Protein AF-A0A6A4JTJ8-F1 (afdb_monomer_lite)

Sequence (99 aa):
MLEGGEEEKLRAECTLSGVQLTPKGRVILGQRSRPIAYPRLSDTHLEKMWIYSLGVTVRGIVSWQEASIGLKTILSRMLSPDLHSRASLMDLLDVSTSV

Organism: Apolygus lucorum (NCBI:txid248454)

Foldseek 3Di:
DPPPVVVVVLQAPQAPVQWDADPVRDIDGHDDPDDDDPPPDDPLLVQLSNLLNVLVRVVVPDDPVPDDPLNNVLSCLSNDPDSVSRDGPVNVVVSVVVD

Secondary structure (DSSP, 8-state):
---HHHHHHTS----GGGEEE-TTS-EEEPPPSS----TT--HHHHHHHHHHHHHHHHHTTS-TTTS-HHHHHHHHHHT-SSTTTSPPHHHHHHHHH--

Structure (mmCIF, N/CA/C/O backbone):
data_AF-A0A6A4JTJ8-F1
#
_entry.id   AF-A0A6A4JTJ8-F1
#
loop_
_atom_site.group_PDB
_atom_site.id
_atom_site.type_symbol
_atom_site.label_atom_id
_atom_site.label_alt_id
_atom_site.label_comp_id
_atom_site.label_asym_id
_atom_site.label_entity_id
_atom_site.label_seq_id
_atom_site.pdbx_PDB_ins_code
_atom_site.Cartn_x
_atom_site.Cartn_y
_atom_site.Cartn_z
_atom_site.occupancy
_atom_site.B_iso_or_equiv
_atom_site.auth_seq_id
_atom_site.auth_comp_id
_atom_site.auth_asym_id
_atom_site.auth_atom_id
_atom_site.pdbx_PDB_model_num
ATOM 1 N N . MET A 1 1 ? 17.263 5.058 -16.339 1.00 43.34 1 MET A N 1
ATOM 2 C CA . MET A 1 1 ? 16.069 5.925 -16.322 1.00 43.34 1 MET A CA 1
ATOM 3 C C . MET A 1 1 ? 14.941 5.132 -16.952 1.00 43.34 1 MET A C 1
ATOM 5 O O . MET A 1 1 ? 15.140 4.646 -18.058 1.00 43.34 1 MET A O 1
ATOM 9 N N . LEU A 1 2 ? 13.854 4.891 -16.219 1.00 42.09 2 LEU A N 1
ATOM 10 C CA . LEU A 1 2 ? 12.625 4.323 -16.785 1.00 42.09 2 LEU A CA 1
ATOM 11 C C . LEU A 1 2 ? 11.948 5.440 -17.584 1.00 42.09 2 LEU A C 1
ATOM 13 O O . LEU A 1 2 ? 11.963 6.591 -17.147 1.00 42.09 2 LEU A O 1
ATOM 17 N N . GLU A 1 3 ? 11.443 5.141 -18.775 1.00 44.09 3 GLU A N 1
ATOM 18 C CA . GLU A 1 3 ? 10.753 6.146 -19.584 1.00 44.09 3 GLU A CA 1
ATOM 19 C C . GLU A 1 3 ? 9.433 6.527 -18.901 1.00 44.09 3 GLU A C 1
ATOM 21 O O . GLU A 1 3 ? 8.746 5.665 -18.353 1.00 44.09 3 GLU A O 1
ATOM 26 N N . GLY A 1 4 ? 9.049 7.808 -18.946 1.00 48.25 4 GLY A N 1
ATOM 27 C CA . GLY A 1 4 ? 7.858 8.318 -18.246 1.00 48.25 4 GLY A CA 1
ATOM 28 C C . GLY A 1 4 ? 6.543 7.597 -18.595 1.00 48.25 4 GLY A C 1
ATOM 29 O O . GLY A 1 4 ? 5.600 7.629 -17.811 1.00 48.25 4 GLY A O 1
ATOM 30 N N . GLY A 1 5 ? 6.484 6.883 -19.727 1.00 45.53 5 GLY A N 1
ATOM 31 C CA . GLY A 1 5 ? 5.350 6.026 -20.099 1.00 45.53 5 GLY A CA 1
ATOM 32 C C . GLY A 1 5 ? 5.316 4.652 -19.409 1.00 45.53 5 GLY A C 1
ATOM 33 O O . GLY A 1 5 ? 4.240 4.069 -19.265 1.00 45.53 5 GLY A O 1
ATOM 34 N N . GLU A 1 6 ? 6.458 4.122 -18.958 1.00 48.28 6 GLU A N 1
ATOM 35 C CA . GLU A 1 6 ? 6.516 2.906 -18.133 1.00 48.28 6 GLU A CA 1
ATOM 36 C C . GLU A 1 6 ? 6.095 3.218 -16.694 1.00 48.28 6 GLU A C 1
ATOM 38 O O . GLU A 1 6 ? 5.318 2.465 -16.118 1.00 48.28 6 GLU A O 1
ATOM 43 N N . GLU A 1 7 ? 6.501 4.368 -16.148 1.00 46.00 7 GLU A N 1
ATOM 44 C CA . GLU A 1 7 ? 6.053 4.852 -14.831 1.00 46.00 7 GLU A CA 1
ATOM 45 C C . GLU A 1 7 ? 4.528 5.015 -14.745 1.00 46.00 7 GLU A C 1
ATOM 47 O O . GLU A 1 7 ? 3.923 4.682 -13.725 1.00 46.00 7 GLU A O 1
ATOM 52 N N . GLU A 1 8 ? 3.888 5.480 -15.821 1.00 45.28 8 GLU A N 1
ATOM 53 C CA . GLU A 1 8 ? 2.436 5.666 -15.869 1.00 45.28 8 GLU A CA 1
ATOM 54 C C . GLU A 1 8 ? 1.667 4.352 -16.080 1.00 45.28 8 GLU A C 1
ATOM 56 O O . GLU A 1 8 ? 0.603 4.171 -15.489 1.00 45.28 8 GLU A O 1
ATOM 61 N N . LYS A 1 9 ? 2.226 3.379 -16.815 1.00 47.56 9 LYS A N 1
ATOM 62 C CA . LYS A 1 9 ? 1.688 2.002 -16.868 1.00 47.56 9 LYS A CA 1
ATOM 63 C C . LYS A 1 9 ? 1.862 1.242 -15.550 1.00 47.56 9 LYS A C 1
ATOM 65 O O . LYS A 1 9 ? 1.077 0.345 -15.259 1.00 47.56 9 LYS A O 1
ATOM 70 N N . LEU A 1 10 ? 2.864 1.611 -14.756 1.00 48.59 10 LEU A N 1
ATOM 71 C CA . LEU A 1 10 ? 3.160 1.048 -13.437 1.00 48.59 10 LEU A CA 1
ATOM 72 C C . LEU A 1 10 ? 2.354 1.696 -12.300 1.00 48.59 10 LEU A C 1
ATOM 74 O O . LEU A 1 10 ? 2.475 1.269 -11.146 1.00 48.59 10 LEU A O 1
ATOM 78 N N . ARG A 1 11 ? 1.522 2.711 -12.587 1.00 50.97 11 ARG A N 1
ATOM 79 C CA . ARG A 1 11 ? 0.630 3.325 -11.593 1.00 50.97 11 ARG A CA 1
ATOM 80 C C . ARG A 1 11 ? -0.427 2.316 -11.131 1.00 50.97 11 ARG A C 1
ATOM 82 O O . ARG A 1 11 ? -1.471 2.145 -11.745 1.00 50.97 11 ARG A O 1
ATOM 89 N N . ALA A 1 12 ? -0.129 1.718 -9.981 1.00 53.00 12 ALA A N 1
ATOM 90 C CA . ALA A 1 12 ? -1.003 0.945 -9.106 1.00 53.00 12 ALA A CA 1
ATOM 91 C C . ALA A 1 12 ? -1.597 -0.340 -9.714 1.00 53.00 12 ALA A C 1
ATOM 93 O O . ALA A 1 12 ? -2.772 -0.431 -10.052 1.00 53.00 12 ALA A O 1
ATOM 94 N N . GLU A 1 13 ? -0.781 -1.393 -9.748 1.00 58.09 13 GLU A N 1
ATOM 95 C CA . GLU A 1 13 ? -1.197 -2.743 -10.156 1.00 58.09 13 GLU A CA 1
ATOM 96 C C . GLU A 1 13 ? -1.880 -3.559 -9.041 1.00 58.09 13 GLU A C 1
ATOM 98 O O . GLU A 1 13 ? -2.307 -4.692 -9.270 1.00 58.09 13 GLU A O 1
ATOM 103 N N . CYS A 1 14 ? -2.007 -2.984 -7.843 1.00 61.94 14 CYS A N 1
ATOM 104 C CA . CYS A 1 14 ? -2.847 -3.509 -6.773 1.00 61.94 14 CYS A CA 1
ATOM 105 C C . CYS A 1 14 ? -4.196 -2.791 -6.848 1.00 61.94 14 CYS A C 1
ATOM 107 O O . CYS A 1 14 ? -4.256 -1.568 -6.752 1.00 61.94 14 CYS A O 1
ATOM 109 N N . THR A 1 15 ? -5.260 -3.553 -7.072 1.00 65.44 15 THR A N 1
ATOM 110 C CA . THR A 1 15 ? -6.643 -3.067 -7.114 1.00 65.44 15 THR A CA 1
ATOM 111 C C . THR A 1 15 ? -7.454 -3.837 -6.082 1.00 65.44 15 THR A 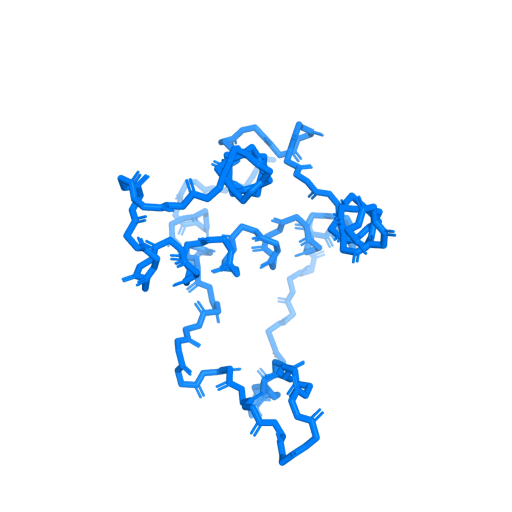C 1
ATOM 113 O O . THR A 1 15 ? -7.047 -4.920 -5.662 1.00 65.44 15 THR A O 1
ATOM 116 N N . LEU A 1 16 ? -8.625 -3.326 -5.696 1.00 62.50 16 LEU A N 1
ATOM 117 C CA . LEU A 1 16 ? -9.500 -4.006 -4.731 1.00 62.50 16 LEU A CA 1
ATOM 118 C C . LEU A 1 16 ? -9.851 -5.441 -5.146 1.00 62.50 16 LEU A C 1
ATOM 120 O O . LEU A 1 16 ? -9.941 -6.315 -4.294 1.00 62.50 16 LEU A O 1
ATOM 124 N N . SER A 1 17 ? -9.992 -5.708 -6.448 1.00 68.44 17 SER A N 1
ATOM 125 C CA . SER A 1 17 ? -10.252 -7.057 -6.968 1.00 68.44 17 SER A CA 1
ATOM 126 C C . SER A 1 17 ? -9.057 -8.005 -6.823 1.00 68.44 17 SER A C 1
ATOM 128 O O . SER A 1 17 ? -9.235 -9.221 -6.814 1.00 68.44 17 SER A O 1
ATOM 130 N N . GLY A 1 18 ? -7.846 -7.459 -6.689 1.00 72.56 18 GLY A N 1
ATOM 131 C CA . GLY A 1 18 ? -6.620 -8.192 -6.394 1.00 72.56 18 GLY A CA 1
ATOM 132 C C . GLY A 1 18 ? -6.350 -8.376 -4.901 1.00 72.56 18 GLY A C 1
ATOM 133 O O . GLY A 1 18 ? -5.337 -8.976 -4.560 1.00 72.56 18 GLY A O 1
ATOM 134 N N . VAL A 1 19 ? -7.211 -7.886 -4.005 1.00 76.06 19 VAL A N 1
ATOM 135 C CA . VAL A 1 19 ? -7.059 -8.036 -2.552 1.00 76.06 19 VAL A CA 1
ATOM 136 C C . VAL A 1 19 ? -8.150 -8.959 -2.019 1.00 76.06 19 VAL A C 1
ATOM 138 O O . VAL A 1 19 ? -9.338 -8.719 -2.209 1.00 76.06 19 VAL A O 1
ATOM 141 N N . GLN A 1 20 ? -7.754 -10.022 -1.327 1.00 80.75 20 GLN A N 1
ATOM 142 C CA . GLN A 1 20 ? -8.663 -11.002 -0.740 1.00 80.75 20 GLN A CA 1
ATOM 143 C C . GLN A 1 20 ? -8.543 -11.000 0.781 1.00 80.75 20 GLN A C 1
ATOM 145 O O . GLN A 1 20 ? -7.440 -11.036 1.325 1.00 80.75 20 GLN A O 1
ATOM 150 N N . LEU A 1 21 ? -9.681 -11.007 1.475 1.00 79.19 21 LEU A N 1
ATOM 151 C CA . LEU A 1 21 ? -9.732 -11.188 2.921 1.00 79.19 21 LEU A CA 1
ATOM 152 C C . LEU A 1 21 ? -10.086 -12.641 3.232 1.00 79.19 21 LEU A C 1
ATOM 154 O O . LEU A 1 21 ? -11.119 -13.156 2.809 1.00 79.19 21 LEU A O 1
ATOM 158 N N . THR A 1 22 ? -9.224 -13.314 3.981 1.00 82.31 22 THR A N 1
ATOM 159 C CA . THR A 1 22 ? -9.518 -14.663 4.474 1.00 82.31 22 THR A CA 1
ATOM 160 C C . THR A 1 22 ? -10.523 -14.618 5.629 1.00 82.31 22 THR A C 1
ATOM 162 O O . THR A 1 22 ? -10.572 -13.621 6.352 1.00 82.31 22 THR A O 1
ATOM 165 N N . PRO A 1 23 ? -11.231 -15.726 5.925 1.00 81.12 23 PRO A N 1
ATOM 166 C CA . PRO A 1 23 ? -12.107 -15.814 7.101 1.00 81.12 23 PRO A CA 1
ATOM 167 C C . PRO A 1 23 ? -11.397 -15.563 8.442 1.00 81.12 23 PRO A C 1
ATOM 169 O O . PRO A 1 23 ? -12.040 -15.233 9.430 1.00 81.12 23 PRO A O 1
ATOM 172 N N . LYS A 1 24 ? -10.064 -15.711 8.487 1.00 85.44 24 LYS A N 1
ATOM 173 C CA . LYS A 1 24 ? -9.231 -15.428 9.668 1.00 85.44 24 LYS A CA 1
ATOM 174 C C . LYS A 1 24 ? -8.741 -13.973 9.730 1.00 85.44 24 LYS A C 1
ATOM 176 O O . LYS A 1 24 ? -7.844 -13.677 10.511 1.00 85.44 24 LYS A O 1
ATOM 181 N N . GLY A 1 25 ? -9.244 -13.092 8.867 1.00 76.81 25 GLY A N 1
ATOM 182 C CA . GLY A 1 25 ? -8.865 -11.678 8.826 1.00 76.81 25 GLY A CA 1
ATOM 183 C C . GLY A 1 25 ? -7.517 -11.382 8.159 1.00 76.81 25 GLY A C 1
ATOM 184 O O . GLY A 1 25 ? -7.075 -10.240 8.173 1.00 76.81 25 GLY A O 1
ATOM 185 N N . ARG A 1 26 ? -6.846 -12.373 7.552 1.00 81.94 26 ARG A N 1
ATOM 186 C CA . ARG A 1 26 ? -5.614 -12.125 6.777 1.00 81.94 26 ARG A CA 1
ATOM 187 C C . ARG A 1 26 ? -5.941 -11.505 5.430 1.00 81.94 26 ARG A C 1
ATOM 189 O O . ARG A 1 26 ? -6.850 -11.993 4.758 1.00 81.94 26 ARG A O 1
ATOM 196 N N . VAL A 1 27 ? -5.144 -10.525 5.023 1.00 78.56 27 VAL A N 1
ATOM 197 C CA . VAL A 1 27 ? -5.189 -9.923 3.690 1.00 78.56 27 VAL A CA 1
ATOM 198 C C . VAL A 1 27 ? -4.203 -10.652 2.778 1.00 78.56 27 VAL A C 1
ATOM 200 O O . VAL A 1 27 ? -3.036 -10.816 3.129 1.00 78.56 27 VAL A O 1
ATOM 203 N N . ILE A 1 28 ? -4.673 -11.107 1.621 1.00 81.75 28 ILE A N 1
ATOM 204 C CA . ILE A 1 28 ? -3.884 -11.798 0.601 1.00 81.75 28 ILE A CA 1
ATOM 205 C C . ILE A 1 28 ? -3.928 -10.973 -0.680 1.00 81.75 28 ILE A C 1
ATOM 207 O O . ILE A 1 28 ? -4.997 -10.556 -1.121 1.00 81.75 28 ILE A O 1
ATOM 211 N N . LEU A 1 29 ? -2.766 -10.769 -1.295 1.00 76.12 29 LEU A N 1
ATOM 212 C CA . LEU A 1 29 ? -2.677 -10.228 -2.645 1.00 76.12 29 LEU A CA 1
ATOM 213 C C . LEU A 1 29 ? -2.852 -11.385 -3.634 1.00 76.12 29 LEU A C 1
ATOM 215 O O . LEU A 1 29 ? -2.066 -12.333 -3.643 1.00 76.12 29 LEU A O 1
ATOM 219 N N . GLY A 1 30 ? -3.926 -11.336 -4.416 1.00 69.25 30 GLY A N 1
ATOM 220 C CA . GLY A 1 30 ? -4.269 -12.345 -5.406 1.00 69.25 30 GLY A CA 1
ATOM 221 C C . GLY A 1 30 ? -3.171 -12.488 -6.455 1.00 69.25 30 GLY A C 1
ATOM 222 O O . GLY A 1 30 ? -2.603 -11.503 -6.931 1.00 69.25 30 GLY A O 1
ATOM 223 N N . GLN A 1 31 ? -2.873 -13.731 -6.833 1.00 63.75 31 GLN A N 1
ATOM 224 C CA . GLN A 1 31 ? -1.926 -13.988 -7.909 1.00 63.75 31 GLN A CA 1
ATOM 225 C C . GLN A 1 31 ? -2.512 -13.541 -9.245 1.00 63.75 31 GLN A C 1
ATOM 227 O O . GLN A 1 31 ? -3.645 -13.872 -9.600 1.00 63.75 31 GLN A O 1
ATOM 232 N N . ARG A 1 32 ? -1.703 -12.825 -10.024 1.00 64.00 32 ARG A N 1
ATOM 233 C CA . ARG A 1 32 ? -2.004 -12.598 -11.433 1.00 64.00 32 ARG A CA 1
ATOM 234 C C . ARG A 1 3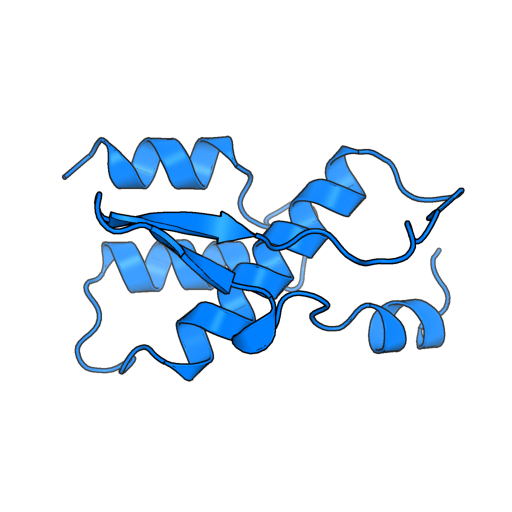2 ? -1.923 -13.915 -12.189 1.00 64.00 32 ARG A C 1
ATOM 236 O O . ARG A 1 32 ? -0.988 -14.688 -12.008 1.00 64.00 32 ARG A O 1
ATOM 243 N N . SER A 1 33 ? -2.850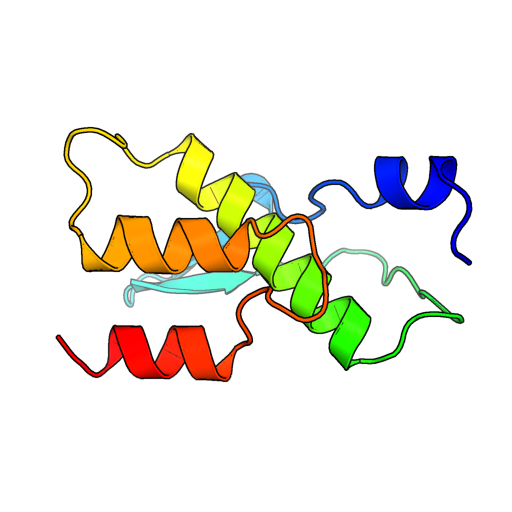 -14.111 -13.119 1.00 59.00 33 SER A N 1
ATOM 244 C CA . SER A 1 33 ? -2.869 -15.262 -14.028 1.00 59.00 33 SER A CA 1
ATOM 245 C C . SER A 1 33 ? -1.659 -15.297 -14.972 1.00 59.00 33 SER A C 1
ATOM 247 O O . SER A 1 33 ? -1.390 -16.330 -15.579 1.00 59.00 33 SER A O 1
ATOM 249 N N . ARG A 1 34 ? -0.929 -14.178 -15.116 1.00 59.28 34 ARG A N 1
ATOM 250 C CA . ARG A 1 34 ? 0.330 -14.084 -15.866 1.00 59.28 34 ARG A CA 1
ATOM 251 C C . ARG A 1 34 ? 1.358 -13.255 -15.087 1.00 59.28 34 ARG A C 1
ATOM 253 O O . ARG A 1 34 ? 1.042 -12.116 -14.733 1.00 59.28 34 ARG A O 1
ATOM 260 N N . PRO A 1 35 ? 2.571 -13.778 -14.836 1.00 61.69 35 PRO A N 1
ATOM 261 C CA . PRO A 1 35 ? 3.654 -12.990 -14.262 1.00 61.69 35 PRO A CA 1
ATOM 262 C C . PRO A 1 35 ? 4.044 -11.875 -15.235 1.00 61.69 35 PRO A C 1
ATOM 264 O O . PRO A 1 35 ? 4.288 -12.147 -16.411 1.00 61.69 35 PRO A O 1
ATOM 267 N N . ILE A 1 36 ? 4.120 -10.632 -14.758 1.00 64.81 36 ILE A N 1
ATOM 268 C CA . ILE A 1 36 ? 4.781 -9.565 -15.513 1.00 64.81 36 ILE A CA 1
ATOM 269 C C . ILE A 1 36 ? 6.241 -9.565 -15.083 1.00 64.81 36 ILE A C 1
ATOM 271 O O . ILE A 1 36 ? 6.553 -9.303 -13.924 1.00 64.81 36 ILE A O 1
ATOM 275 N N . ALA A 1 37 ? 7.126 -9.914 -16.013 1.00 64.38 37 ALA A N 1
ATOM 276 C CA . ALA A 1 37 ? 8.553 -9.780 -15.797 1.00 64.38 37 ALA A CA 1
ATOM 277 C C . ALA A 1 37 ? 8.945 -8.319 -16.026 1.00 64.38 37 ALA A C 1
ATOM 279 O O . ALA A 1 37 ? 8.694 -7.765 -17.096 1.00 64.38 37 ALA A O 1
ATOM 280 N N . TYR A 1 38 ? 9.592 -7.719 -15.031 1.00 69.06 38 TYR A N 1
ATOM 281 C CA . TYR A 1 38 ? 10.186 -6.392 -15.132 1.00 69.06 38 TYR A CA 1
ATOM 282 C C . TYR A 1 38 ? 11.712 -6.533 -15.167 1.00 69.06 38 TYR A C 1
ATOM 284 O O . TYR A 1 38 ? 12.366 -6.362 -14.141 1.00 69.06 38 TYR A O 1
ATOM 292 N N . PRO A 1 39 ? 12.311 -6.858 -16.328 1.00 66.25 39 PRO A N 1
ATOM 293 C CA . PRO A 1 39 ? 13.713 -7.283 -16.423 1.00 66.25 39 PRO A CA 1
ATOM 294 C C . PRO A 1 39 ? 14.738 -6.210 -16.020 1.00 66.25 39 PRO A C 1
ATOM 296 O O . PRO A 1 39 ? 15.928 -6.497 -15.955 1.00 66.25 39 PRO A O 1
ATOM 299 N N . ARG A 1 40 ? 14.300 -4.969 -15.778 1.00 79.44 40 ARG A N 1
ATOM 300 C CA . ARG A 1 40 ? 15.151 -3.828 -15.406 1.00 79.44 40 ARG A CA 1
ATOM 301 C C . ARG A 1 40 ? 14.954 -3.354 -13.965 1.00 79.44 40 ARG A C 1
ATOM 303 O O . ARG A 1 40 ? 15.634 -2.419 -13.546 1.00 79.44 40 ARG A O 1
ATOM 310 N N . LEU A 1 41 ? 14.018 -3.942 -13.222 1.00 79.56 41 LEU A N 1
ATOM 311 C CA . LEU A 1 41 ? 13.722 -3.539 -11.850 1.00 79.56 41 LEU A CA 1
ATOM 312 C C . LEU A 1 41 ? 14.406 -4.488 -10.869 1.00 79.56 41 LEU A C 1
ATOM 314 O O . LEU A 1 41 ? 14.377 -5.699 -11.053 1.00 79.56 41 LEU A O 1
ATOM 318 N N . SER A 1 42 ? 15.019 -3.925 -9.828 1.00 86.31 42 SER A N 1
ATOM 319 C CA . SER A 1 42 ? 15.496 -4.710 -8.694 1.00 86.31 42 SER A CA 1
ATOM 320 C C . SER A 1 42 ? 14.319 -5.133 -7.817 1.00 86.31 42 SER A C 1
ATOM 322 O O . SER A 1 42 ? 13.259 -4.498 -7.844 1.00 86.31 42 SER A O 1
ATOM 324 N N . ASP A 1 43 ? 14.526 -6.145 -6.976 1.00 85.12 43 ASP A N 1
ATOM 325 C CA . ASP A 1 43 ? 13.527 -6.586 -5.996 1.00 85.12 43 ASP A CA 1
ATOM 326 C C . ASP A 1 43 ? 13.067 -5.434 -5.095 1.00 85.12 43 ASP A C 1
ATOM 328 O O . ASP A 1 43 ? 11.876 -5.284 -4.837 1.00 85.12 43 ASP A O 1
ATOM 332 N N . THR A 1 44 ? 13.985 -4.545 -4.701 1.00 86.94 44 THR A N 1
ATOM 333 C CA . THR A 1 44 ? 13.647 -3.338 -3.937 1.00 86.94 44 THR A CA 1
ATOM 334 C C . THR A 1 44 ? 12.740 -2.398 -4.729 1.00 86.94 44 THR A C 1
ATOM 336 O O . THR A 1 44 ? 11.775 -1.876 -4.179 1.00 86.94 44 THR A O 1
ATOM 339 N N . HIS A 1 45 ? 12.995 -2.177 -6.022 1.00 85.56 45 HIS A N 1
ATOM 340 C CA . HIS A 1 45 ? 12.102 -1.351 -6.841 1.00 85.56 45 HIS A CA 1
ATOM 341 C C . HIS A 1 45 ? 10.697 -1.964 -6.922 1.00 85.56 45 HIS A C 1
ATOM 343 O O . HIS A 1 45 ? 9.707 -1.247 -6.756 1.00 85.56 45 HIS A O 1
ATOM 349 N N . LEU A 1 46 ? 10.610 -3.283 -7.111 1.00 83.69 46 LEU A N 1
ATOM 350 C CA . LEU A 1 46 ? 9.341 -4.011 -7.155 1.00 83.69 46 LEU A CA 1
ATOM 351 C C . LEU A 1 46 ? 8.585 -3.925 -5.826 1.00 83.69 46 LEU A C 1
ATOM 353 O O . LEU A 1 46 ? 7.399 -3.596 -5.816 1.00 83.69 46 LEU A O 1
ATOM 357 N N . GLU A 1 47 ? 9.275 -4.132 -4.707 1.00 86.50 47 GLU A N 1
ATOM 358 C CA . GLU A 1 47 ? 8.719 -3.995 -3.362 1.00 86.50 47 GLU A CA 1
ATOM 359 C C . GLU A 1 47 ? 8.114 -2.600 -3.157 1.00 86.50 47 GLU A C 1
ATOM 361 O O . GLU A 1 47 ? 6.936 -2.463 -2.816 1.00 86.50 47 GLU A O 1
ATOM 366 N N . LYS A 1 48 ? 8.886 -1.544 -3.433 1.00 89.06 48 LYS A N 1
ATOM 367 C CA . LYS A 1 48 ? 8.424 -0.157 -3.285 1.00 89.06 48 LYS A CA 1
ATOM 368 C C . LYS A 1 48 ? 7.234 0.147 -4.195 1.00 89.06 48 LYS A C 1
ATOM 370 O O . LYS A 1 48 ? 6.363 0.940 -3.832 1.00 89.06 48 LYS A O 1
ATOM 375 N N . MET A 1 49 ? 7.156 -0.450 -5.378 1.00 85.12 49 MET A N 1
ATOM 376 C CA . MET A 1 49 ? 5.996 -0.298 -6.260 1.00 85.12 49 MET A CA 1
ATOM 377 C C . MET A 1 49 ? 4.750 -1.011 -5.730 1.00 85.12 49 MET A C 1
ATOM 379 O O . MET A 1 49 ? 3.649 -0.453 -5.791 1.00 85.12 49 MET A O 1
ATOM 383 N N . TRP A 1 50 ? 4.894 -2.214 -5.177 1.00 83.12 50 TRP A N 1
ATOM 384 C CA . TRP A 1 50 ? 3.782 -2.929 -4.549 1.00 83.12 50 TRP A CA 1
ATOM 385 C C . TRP A 1 50 ? 3.256 -2.188 -3.326 1.00 83.12 50 TRP A C 1
ATOM 387 O O . TRP A 1 50 ? 2.044 -2.026 -3.186 1.00 83.12 50 TRP A O 1
ATOM 397 N N . ILE A 1 51 ? 4.152 -1.653 -2.499 1.00 89.06 51 ILE A N 1
ATOM 398 C CA . ILE A 1 51 ? 3.796 -0.837 -1.335 1.00 89.06 51 ILE A CA 1
ATOM 399 C C . ILE A 1 51 ? 3.029 0.414 -1.760 1.00 89.06 51 ILE A C 1
ATOM 401 O O . ILE A 1 51 ? 1.990 0.720 -1.177 1.00 89.06 51 ILE A O 1
ATOM 405 N N . TYR A 1 52 ? 3.481 1.103 -2.809 1.00 88.94 52 TYR A N 1
ATOM 406 C CA . TYR A 1 52 ? 2.751 2.246 -3.358 1.00 88.94 52 TYR A CA 1
ATOM 407 C C . TYR A 1 52 ? 1.345 1.858 -3.814 1.00 88.94 52 TYR A C 1
ATOM 409 O O . TYR A 1 52 ? 0.363 2.500 -3.447 1.00 88.94 52 TYR A O 1
ATOM 417 N N . SER A 1 53 ? 1.242 0.769 -4.574 1.00 83.94 53 SER A N 1
ATOM 418 C CA . SER A 1 53 ? -0.027 0.278 -5.114 1.00 83.94 53 SER A CA 1
ATOM 419 C C . SER A 1 53 ? -1.017 -0.093 -4.004 1.00 83.94 53 SER A C 1
ATOM 421 O O . SER A 1 53 ? -2.200 0.253 -4.069 1.00 83.94 53 SER A O 1
ATOM 423 N N . LEU A 1 54 ? -0.534 -0.752 -2.948 1.00 85.69 54 LEU A N 1
ATOM 424 C CA . LEU A 1 54 ? -1.325 -1.045 -1.756 1.00 85.69 54 LEU A CA 1
ATOM 425 C C . LEU A 1 54 ? -1.754 0.245 -1.046 1.00 85.69 54 LEU A C 1
ATOM 427 O O . LEU A 1 54 ? -2.916 0.378 -0.671 1.00 85.69 54 LEU A O 1
ATOM 431 N N . GLY A 1 55 ? -0.850 1.217 -0.911 1.00 89.38 55 GLY A N 1
ATOM 432 C CA . GLY A 1 55 ? -1.139 2.515 -0.300 1.00 89.38 55 GLY A CA 1
ATOM 433 C C . GLY A 1 55 ? -2.241 3.276 -1.036 1.00 89.38 55 GLY A C 1
ATOM 434 O O . GLY A 1 55 ? -3.137 3.825 -0.395 1.00 89.38 55 GLY A O 1
ATOM 435 N N . VAL A 1 56 ? -2.227 3.261 -2.375 1.00 87.50 56 VAL A N 1
ATOM 436 C CA . VAL A 1 56 ? -3.282 3.868 -3.209 1.00 87.50 56 VAL A CA 1
ATOM 437 C C . VAL A 1 56 ? -4.614 3.165 -2.968 1.00 87.50 56 VAL A C 1
ATOM 439 O O . VAL A 1 56 ? -5.626 3.830 -2.751 1.00 87.50 56 VAL A O 1
ATOM 442 N N . THR A 1 57 ? -4.601 1.830 -2.942 1.00 84.50 57 THR A N 1
ATOM 443 C CA . THR A 1 57 ? -5.799 1.018 -2.693 1.00 84.50 57 THR A CA 1
ATOM 444 C C . THR A 1 57 ? -6.414 1.342 -1.335 1.00 84.50 57 THR A C 1
ATOM 446 O O . THR A 1 57 ? -7.598 1.654 -1.258 1.00 84.50 57 THR A O 1
ATOM 449 N N . VAL A 1 58 ? -5.615 1.335 -0.265 1.00 85.81 58 VAL A N 1
ATOM 450 C CA . VAL A 1 58 ? -6.094 1.620 1.096 1.00 85.81 58 VAL A CA 1
ATOM 451 C C . VAL A 1 58 ? -6.585 3.064 1.216 1.00 85.81 58 VAL A C 1
ATOM 453 O O . VAL A 1 58 ? -7.649 3.302 1.788 1.00 85.81 58 VAL A O 1
ATOM 456 N N . ARG A 1 59 ? -5.875 4.035 0.626 1.00 86.12 59 ARG A N 1
ATOM 457 C CA . ARG A 1 59 ? -6.301 5.444 0.610 1.00 86.12 59 ARG A CA 1
ATOM 458 C C . ARG A 1 59 ? -7.657 5.644 -0.068 1.00 86.12 59 ARG A C 1
ATOM 460 O O . ARG A 1 59 ? -8.386 6.542 0.334 1.00 86.12 59 ARG A O 1
ATOM 467 N N . GLY A 1 60 ? -7.997 4.831 -1.068 1.00 84.75 60 GLY A N 1
ATOM 468 C CA . GLY A 1 60 ? -9.301 4.886 -1.734 1.00 84.75 60 GLY A CA 1
ATOM 469 C C . GLY A 1 60 ? -10.479 4.450 -0.855 1.00 84.75 60 GLY A C 1
ATOM 470 O O . GLY A 1 60 ? -11.616 4.782 -1.172 1.00 84.75 60 GLY A O 1
ATOM 471 N N . ILE A 1 61 ? -10.222 3.724 0.239 1.00 83.81 61 ILE A N 1
ATOM 472 C CA . ILE A 1 61 ? -11.255 3.170 1.132 1.00 83.81 61 ILE A CA 1
ATOM 473 C C . ILE A 1 61 ? -11.315 3.934 2.460 1.00 83.81 61 ILE A C 1
ATOM 475 O O . ILE A 1 61 ? -12.378 4.079 3.057 1.00 83.81 61 ILE A O 1
ATOM 479 N N . VAL A 1 62 ? -10.167 4.394 2.956 1.00 86.44 62 VAL A N 1
ATOM 480 C CA . VAL A 1 62 ? -10.055 5.011 4.281 1.00 86.44 62 VAL A CA 1
ATOM 481 C C . VAL A 1 62 ? -10.527 6.466 4.252 1.00 86.44 62 VAL A C 1
ATOM 483 O O . VAL A 1 62 ? -10.009 7.284 3.491 1.00 86.44 62 VAL A O 1
ATOM 486 N N . SER A 1 63 ? -11.435 6.826 5.166 1.00 89.44 63 SER A N 1
ATOM 487 C CA . SER A 1 63 ? -11.753 8.229 5.452 1.00 89.44 63 SER A CA 1
ATOM 488 C C . SER A 1 63 ? -10.542 8.914 6.083 1.00 89.44 63 SER A C 1
ATOM 490 O O . SER A 1 63 ? -10.162 8.640 7.224 1.00 89.44 63 SER A O 1
ATOM 492 N N . TRP A 1 64 ? -9.910 9.827 5.341 1.00 86.69 64 TRP A N 1
ATOM 493 C CA . TRP A 1 64 ? -8.708 10.508 5.826 1.00 86.69 64 TRP A CA 1
ATOM 494 C C . TRP A 1 64 ? -8.979 11.379 7.052 1.00 86.69 64 TRP A C 1
ATOM 496 O O . TRP A 1 64 ? -8.078 11.610 7.846 1.00 86.69 64 TRP A O 1
ATOM 506 N N . GLN A 1 65 ? -10.200 11.871 7.248 1.00 90.25 65 GLN A N 1
ATOM 507 C CA . GLN A 1 65 ? -10.524 12.678 8.426 1.00 90.25 65 GLN A CA 1
ATOM 508 C C . GLN A 1 65 ? -10.519 11.813 9.696 1.00 90.25 65 GLN A C 1
ATOM 510 O O . GLN A 1 65 ? -9.913 12.200 10.694 1.00 90.25 65 GLN A O 1
ATOM 515 N N . GLU A 1 66 ? -11.067 10.602 9.603 1.00 90.44 66 GLU A N 1
ATOM 516 C CA . GLU A 1 66 ? -11.261 9.664 10.718 1.00 90.44 66 GLU A CA 1
ATOM 517 C C . GLU A 1 66 ? -10.054 8.750 10.978 1.00 90.44 66 GLU A C 1
ATOM 519 O O . GLU A 1 66 ? -9.944 8.144 12.041 1.00 90.44 66 GLU A O 1
ATOM 524 N N . ALA A 1 67 ? -9.118 8.653 10.030 1.00 88.12 67 ALA A N 1
ATOM 525 C CA . ALA A 1 67 ? -7.935 7.815 10.174 1.00 88.12 67 ALA A CA 1
ATOM 526 C C . ALA A 1 67 ? -7.044 8.243 11.355 1.00 88.12 67 ALA A C 1
ATOM 528 O O . ALA A 1 67 ? -6.783 9.436 11.571 1.00 88.12 67 ALA A O 1
ATOM 529 N N . SER A 1 68 ? -6.505 7.252 12.073 1.00 89.94 68 SER A N 1
ATOM 530 C CA . SER A 1 68 ? -5.527 7.471 13.140 1.00 89.94 68 SER A CA 1
ATOM 531 C C . SER A 1 68 ? -4.251 8.137 12.609 1.00 89.94 68 SER A C 1
ATOM 533 O O . SER A 1 68 ? -3.911 8.035 11.427 1.00 89.94 68 SER A O 1
ATOM 535 N N . ILE A 1 69 ? -3.509 8.812 13.491 1.00 89.31 69 ILE A N 1
ATOM 536 C CA . ILE A 1 69 ? -2.238 9.465 13.132 1.00 89.31 69 ILE A CA 1
ATOM 537 C C . ILE A 1 69 ? -1.238 8.439 12.583 1.00 89.31 69 ILE A C 1
ATOM 539 O O . ILE A 1 69 ? -0.566 8.711 11.588 1.00 89.31 69 ILE A O 1
ATOM 543 N N . GLY A 1 70 ? -1.182 7.245 13.181 1.00 86.81 70 GLY A N 1
ATOM 544 C CA . GLY A 1 70 ? -0.333 6.152 12.705 1.00 86.81 70 GLY A CA 1
ATOM 545 C C . GLY A 1 70 ? -0.685 5.735 11.276 1.00 86.81 70 GLY A C 1
ATOM 546 O O . GLY A 1 70 ? 0.196 5.698 10.417 1.00 86.81 70 GLY A O 1
ATOM 547 N N . LEU A 1 71 ? -1.978 5.539 10.988 1.00 87.56 71 LEU A N 1
ATOM 548 C CA . LEU A 1 71 ? -2.452 5.175 9.651 1.00 87.56 71 LEU A CA 1
ATOM 549 C C . LEU A 1 71 ? -2.159 6.273 8.616 1.00 87.56 71 LEU A C 1
ATOM 551 O O . LEU A 1 71 ? -1.669 5.987 7.525 1.00 87.56 71 LEU A O 1
ATOM 555 N N . LYS A 1 72 ? -2.388 7.543 8.963 1.00 90.94 72 LYS A N 1
ATOM 556 C CA . LYS A 1 72 ? -2.043 8.693 8.107 1.00 90.94 72 LYS A CA 1
ATOM 557 C C . LYS A 1 72 ? -0.546 8.752 7.811 1.00 90.94 72 LYS A C 1
ATOM 559 O O . LYS A 1 72 ? -0.147 8.986 6.669 1.00 90.94 72 LYS A O 1
ATOM 564 N N . THR A 1 73 ? 0.280 8.528 8.830 1.00 91.06 73 THR A N 1
ATOM 565 C CA . THR A 1 73 ? 1.742 8.568 8.718 1.00 91.06 73 THR A CA 1
ATOM 566 C C . THR A 1 73 ? 2.242 7.464 7.799 1.00 91.06 73 THR A C 1
ATOM 568 O O . THR A 1 73 ? 2.991 7.742 6.862 1.00 91.06 73 THR A O 1
ATOM 571 N N . ILE A 1 74 ? 1.795 6.223 8.015 1.00 91.25 74 ILE A N 1
ATOM 572 C CA . ILE A 1 74 ? 2.248 5.103 7.193 1.00 91.25 74 ILE A CA 1
ATOM 573 C C . ILE A 1 74 ? 1.737 5.224 5.757 1.00 91.25 74 ILE A C 1
ATOM 575 O O . ILE A 1 74 ? 2.532 5.080 4.834 1.00 91.25 74 ILE A O 1
ATOM 579 N N . LEU A 1 75 ? 0.475 5.620 5.541 1.00 91.44 75 LEU A N 1
ATOM 580 C CA . LEU A 1 75 ? -0.055 5.865 4.195 1.00 91.44 75 LEU A CA 1
ATOM 581 C C . LEU A 1 75 ? 0.712 6.973 3.469 1.00 91.44 75 LEU A C 1
ATOM 583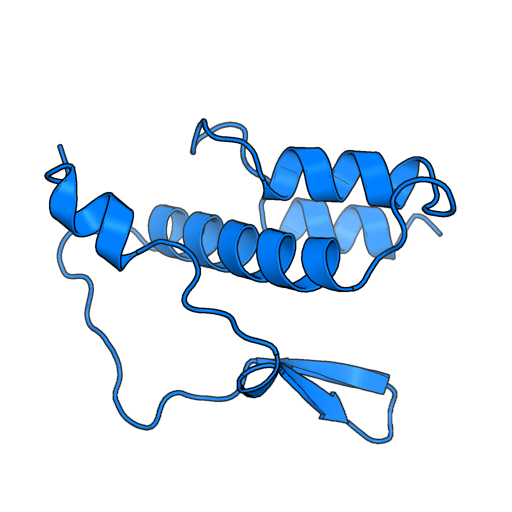 O O . LEU A 1 75 ? 0.977 6.845 2.278 1.00 91.44 75 LEU A O 1
ATOM 587 N N . SER A 1 76 ? 1.131 8.026 4.174 1.00 92.19 76 SER A N 1
ATOM 588 C CA . SER A 1 76 ? 1.962 9.079 3.577 1.00 92.19 76 SER A CA 1
ATOM 589 C C . SER A 1 76 ? 3.323 8.542 3.124 1.00 92.19 76 SER A C 1
ATOM 591 O O . SER A 1 76 ? 3.776 8.876 2.032 1.00 92.19 76 SER A O 1
ATOM 593 N N . ARG A 1 77 ? 3.952 7.654 3.907 1.00 93.56 77 ARG A N 1
ATOM 594 C CA . ARG A 1 77 ? 5.219 7.000 3.531 1.00 93.56 77 ARG A CA 1
ATOM 595 C C . ARG A 1 77 ? 5.042 5.995 2.394 1.00 93.56 77 ARG A C 1
ATOM 597 O O . ARG A 1 77 ? 5.881 5.937 1.501 1.00 93.56 77 ARG A O 1
ATOM 604 N N . MET A 1 78 ? 3.961 5.215 2.386 1.00 93.00 78 MET A N 1
ATOM 605 C CA . MET A 1 78 ? 3.643 4.285 1.290 1.00 93.00 78 MET A CA 1
ATOM 606 C C . MET A 1 78 ? 3.447 5.025 -0.036 1.00 93.00 78 MET A C 1
ATOM 608 O O . MET A 1 78 ? 3.824 4.523 -1.091 1.00 93.00 78 MET A O 1
ATOM 612 N N . LEU A 1 79 ? 2.881 6.230 0.027 1.00 92.38 79 LEU A N 1
ATOM 613 C CA . LEU A 1 79 ? 2.566 7.068 -1.125 1.00 92.38 79 LEU A CA 1
ATOM 614 C C . LEU A 1 79 ? 3.664 8.080 -1.474 1.00 92.38 79 LEU A C 1
ATOM 616 O O . LEU A 1 79 ? 3.403 8.983 -2.271 1.00 92.38 79 LEU A O 1
ATOM 620 N N . SER A 1 80 ? 4.875 7.945 -0.914 1.00 92.00 80 SER A N 1
ATOM 621 C CA . SER A 1 80 ? 5.972 8.862 -1.233 1.00 92.00 80 SER A CA 1
ATOM 622 C C . SER A 1 80 ? 6.267 8.854 -2.743 1.00 92.00 80 SER A C 1
ATOM 624 O O . SER A 1 80 ? 6.417 7.768 -3.334 1.00 92.00 80 SER A O 1
ATOM 626 N N . PRO A 1 81 ? 6.346 10.041 -3.381 1.00 86.19 81 PRO A N 1
ATOM 627 C CA . PRO A 1 81 ? 6.733 10.152 -4.782 1.00 86.19 81 PRO A CA 1
ATOM 628 C C . PRO A 1 81 ? 8.201 9.769 -4.987 1.00 86.19 81 PRO A C 1
ATOM 630 O O . PRO A 1 81 ? 8.541 9.226 -6.032 1.00 86.19 81 PRO A O 1
ATOM 633 N N . ASP A 1 82 ? 9.050 9.986 -3.981 1.00 88.88 82 ASP A N 1
ATOM 634 C CA . ASP A 1 82 ? 10.429 9.519 -3.999 1.00 88.88 82 ASP A CA 1
ATOM 635 C C . ASP A 1 82 ? 10.499 8.040 -3.587 1.00 88.88 82 ASP A C 1
ATOM 637 O O . ASP A 1 82 ? 9.987 7.619 -2.546 1.00 88.88 82 ASP A O 1
ATOM 641 N N . LEU A 1 83 ? 11.144 7.241 -4.435 1.00 85.38 83 LEU A N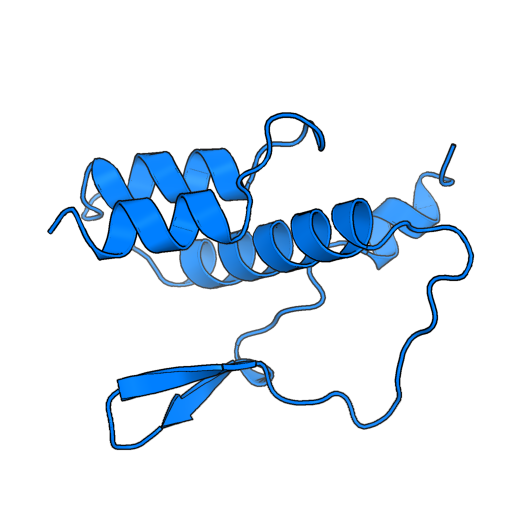 1
ATOM 642 C CA . LEU A 1 83 ? 11.252 5.796 -4.284 1.00 85.38 83 LEU A CA 1
ATOM 643 C C . LEU A 1 83 ? 12.094 5.401 -3.065 1.00 85.38 83 LEU A C 1
ATOM 645 O O . LEU A 1 83 ? 11.802 4.388 -2.427 1.00 85.38 83 LEU A O 1
ATOM 649 N N . HIS A 1 84 ? 13.113 6.195 -2.730 1.00 87.75 84 HIS A N 1
ATOM 650 C CA . HIS A 1 84 ? 14.039 5.896 -1.638 1.00 87.75 84 HIS A CA 1
ATOM 651 C C . HIS A 1 84 ? 13.420 6.151 -0.262 1.00 87.75 84 HIS A C 1
ATOM 653 O O . HIS A 1 84 ? 13.656 5.382 0.667 1.00 87.75 84 HIS A O 1
ATOM 659 N N . SER A 1 85 ? 12.590 7.187 -0.139 1.00 88.75 85 SER A N 1
ATOM 660 C CA . SER A 1 85 ? 11.844 7.509 1.087 1.00 88.75 85 SER A CA 1
ATOM 661 C C . SER A 1 85 ? 10.533 6.738 1.249 1.00 88.75 85 SER A C 1
ATOM 663 O O . SER A 1 85 ? 9.889 6.828 2.299 1.00 88.75 85 SER A O 1
ATOM 665 N N . ARG A 1 86 ? 10.103 5.990 0.229 1.00 92.94 86 ARG A N 1
ATOM 666 C CA . ARG A 1 86 ? 8.882 5.188 0.309 1.00 92.94 86 ARG A CA 1
ATOM 667 C C . ARG A 1 86 ? 9.033 4.086 1.360 1.00 92.94 86 ARG A C 1
ATOM 669 O O . ARG A 1 86 ? 10.116 3.530 1.512 1.00 92.94 86 ARG A O 1
ATOM 676 N N . ALA A 1 87 ? 7.953 3.745 2.063 1.00 91.62 87 ALA A N 1
ATOM 677 C CA . ALA A 1 87 ? 7.958 2.666 3.060 1.00 91.62 87 ALA A CA 1
ATOM 678 C C . ALA A 1 87 ? 8.468 1.329 2.478 1.00 91.62 87 ALA A C 1
ATOM 680 O O . ALA A 1 87 ? 8.336 1.068 1.282 1.00 91.62 87 ALA A O 1
ATOM 681 N N . SER A 1 88 ? 9.095 0.505 3.312 1.00 90.38 88 SER A N 1
ATOM 682 C CA . SER A 1 88 ? 9.425 -0.910 3.082 1.00 90.38 88 SER A CA 1
ATOM 683 C C . SER A 1 88 ? 8.389 -1.830 3.734 1.00 90.38 88 SER A C 1
ATOM 685 O O . SER A 1 88 ? 7.561 -1.386 4.530 1.00 90.38 88 SER A O 1
ATOM 687 N N . LEU A 1 89 ? 8.436 -3.123 3.421 1.00 86.00 89 LEU A N 1
ATOM 688 C CA . LEU A 1 89 ? 7.621 -4.139 4.084 1.00 86.00 89 LEU A CA 1
ATOM 689 C C . LEU A 1 89 ? 7.902 -4.180 5.589 1.00 86.00 89 LEU A C 1
ATOM 691 O O . LEU A 1 89 ? 6.968 -4.336 6.370 1.00 86.00 89 LEU A O 1
ATOM 695 N N . MET A 1 90 ? 9.159 -3.982 5.998 1.00 85.50 90 MET A N 1
ATOM 696 C CA . MET A 1 90 ? 9.526 -3.931 7.416 1.00 85.50 90 MET A CA 1
ATOM 697 C C . MET A 1 90 ? 8.883 -2.732 8.119 1.00 85.50 90 MET A C 1
ATOM 699 O O . MET A 1 90 ? 8.281 -2.910 9.172 1.00 85.50 90 MET A O 1
ATOM 703 N N . ASP A 1 91 ? 8.877 -1.550 7.488 1.00 84.12 91 ASP A N 1
ATOM 704 C CA . ASP A 1 91 ? 8.194 -0.368 8.041 1.00 84.12 91 ASP A CA 1
ATOM 705 C C . ASP A 1 91 ? 6.695 -0.623 8.280 1.00 84.12 91 ASP A C 1
ATOM 7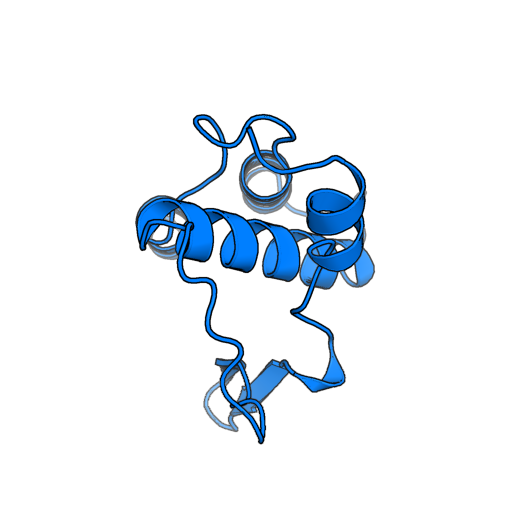07 O O . ASP A 1 91 ? 6.108 -0.099 9.227 1.00 84.12 91 ASP A O 1
ATOM 711 N N . LEU A 1 92 ? 6.054 -1.419 7.415 1.00 80.06 92 LEU A N 1
ATOM 712 C CA . LEU A 1 92 ? 4.643 -1.788 7.560 1.00 80.06 92 LEU A CA 1
ATOM 713 C C . LEU A 1 92 ? 4.419 -2.769 8.717 1.00 80.06 92 LEU A C 1
ATOM 715 O O . LEU A 1 92 ? 3.424 -2.649 9.435 1.00 80.06 92 LEU A O 1
ATOM 719 N N . LEU A 1 93 ? 5.330 -3.725 8.904 1.00 78.19 93 LEU A N 1
ATOM 720 C CA . LEU A 1 93 ? 5.260 -4.702 9.990 1.00 78.19 93 LEU A CA 1
ATOM 721 C C . LEU A 1 93 ? 5.513 -4.043 11.353 1.00 78.19 93 LEU A C 1
ATOM 723 O O . LEU A 1 93 ? 4.746 -4.281 12.288 1.00 78.19 93 LEU A O 1
ATOM 727 N N . ASP A 1 94 ? 6.492 -3.146 11.456 1.00 77.12 94 ASP A N 1
ATOM 728 C CA . ASP A 1 94 ? 6.827 -2.452 12.706 1.00 77.12 94 ASP A CA 1
ATOM 729 C C . ASP A 1 94 ? 5.655 -1.604 13.223 1.00 77.12 94 ASP A C 1
ATOM 731 O O . ASP A 1 94 ? 5.309 -1.649 14.406 1.00 77.12 94 ASP A O 1
ATOM 735 N N . VAL A 1 95 ? 4.951 -0.904 12.328 1.00 65.00 95 VAL A N 1
ATOM 736 C CA . VAL A 1 95 ? 3.754 -0.126 12.690 1.00 65.00 95 VAL A CA 1
ATOM 737 C C . VAL A 1 95 ? 2.603 -1.026 13.153 1.00 65.00 95 VAL A C 1
ATOM 739 O O . VAL A 1 95 ? 1.846 -0.627 14.033 1.00 65.00 95 VAL A O 1
ATOM 742 N N . SER A 1 96 ? 2.473 -2.241 12.609 1.00 58.31 96 SER A N 1
ATOM 743 C CA . SER A 1 96 ? 1.404 -3.182 12.986 1.00 58.31 96 SER A CA 1
ATOM 744 C C . SER A 1 96 ? 1.610 -3.866 14.342 1.00 58.31 96 SER A C 1
ATOM 746 O O . SER A 1 96 ? 0.643 -4.333 14.934 1.00 58.31 96 SER A O 1
ATOM 748 N N . THR A 1 97 ? 2.851 -3.911 14.834 1.00 59.00 97 THR A N 1
ATOM 749 C CA . THR A 1 97 ? 3.208 -4.509 16.137 1.00 59.00 97 THR A CA 1
ATOM 750 C C . THR A 1 97 ? 3.273 -3.492 17.275 1.00 59.00 97 THR A C 1
ATOM 752 O O . THR A 1 97 ? 3.309 -3.873 18.441 1.00 59.00 97 THR A O 1
ATOM 755 N N . SER A 1 98 ? 3.270 -2.200 16.939 1.00 51.78 98 SER A N 1
ATOM 756 C CA . SER A 1 98 ? 3.340 -1.081 17.887 1.00 51.78 98 SER A CA 1
ATOM 757 C C . SER A 1 98 ? 1.962 -0.644 18.418 1.00 51.78 98 SER A C 1
ATOM 759 O O . SER A 1 98 ? 1.841 0.453 18.969 1.00 51.78 98 SER A O 1
ATOM 761 N N . VAL A 1 99 ? 0.927 -1.468 18.215 1.00 43.62 99 VAL A N 1
ATOM 762 C CA . VAL A 1 99 ? -0.466 -1.247 18.643 1.00 43.62 99 VAL A CA 1
ATOM 763 C C . VAL A 1 99 ? -0.889 -2.348 19.603 1.00 43.62 99 VAL A C 1
ATOM 765 O O . VAL A 1 99 ? -0.635 -3.528 19.275 1.00 43.62 99 VAL A O 1
#

pLDDT: mean 76.23, std 15.23, range [42.09, 93.56]

Radius of gyration: 14.26 Å; chains: 1; bounding box: 28×28×39 Å